Protein AF-A0A5N6RUU2-F1 (afdb_monomer)

Radius of gyration: 19.68 Å; Cα contacts (8 Å, |Δi|>4): 38; chains: 1; bounding box: 60×37×53 Å

InterPro domains:
  IPR002119 Histone H2A [PR00620] (15-37)
  IPR002119 Histone H2A [PR00620] (44-59)
  IPR002119 Histone H2A [PTHR23430] (13-64)
  IPR002119 Histone H2A [SM00414] (4-73)
  IPR009072 Histone-fold [G3DSA:1.10.20.10] (2-72)
  IPR009072 Histone-fold [SSF47113] (5-63)
  IPR032458 Histone H2A conserved site [PS00046] (23-29)
  IPR061508 Histone H2A, histone fold [cd00074] (17-63)

Foldseek 3Di:
DDPDDDDDDDDPPDPDQAPCNVLVAPFRLVVQVVVCVVVCVDPDDDSCNSSVVRVVVRVVVCVVVVVVVPPPDPPDD

Nearest PDB structures (foldseek):
  8bvw-assembly1_c  TM=9.812E-01  e=9.555E-06  Xenopus laevis
  1eqz-assembly1_A  TM=8.055E-01  e=3.717E-06  Gallus gallus
  9gd3-assembly1_G  TM=8.774E-01  e=1.170E-05  Xenopus laevis
  8xjv-assembly1_am  TM=8.101E-01  e=7.296E-06  Xenopus laevis
  8xjv-assembly1_ap  TM=8.105E-01  e=2.457E-05  Xenopus laevis

Structure (mmCIF, N/CA/C/O backbone):
data_AF-A0A5N6RUU2-F1
#
_entry.id   AF-A0A5N6RUU2-F1
#
loop_
_atom_site.group_PDB
_atom_site.id
_atom_site.type_symbol
_atom_site.label_atom_id
_atom_site.label_alt_id
_atom_site.label_comp_id
_atom_site.label_asym_id
_atom_site.label_entity_id
_atom_site.label_seq_id
_atom_site.pdbx_PDB_ins_code
_atom_site.Cartn_x
_atom_site.Cartn_y
_atom_site.Cartn_z
_atom_site.occupancy
_atom_site.B_iso_or_equiv
_atom_site.auth_seq_id
_atom_site.auth_comp_id
_atom_site.auth_asym_id
_atom_site.auth_atom_id
_atom_site.pdbx_PDB_model_num
ATOM 1 N N . MET A 1 1 ? -26.008 -11.573 21.896 1.00 44.09 1 MET A N 1
ATOM 2 C CA . MET A 1 1 ? -25.905 -12.420 20.686 1.00 44.09 1 MET A CA 1
ATOM 3 C C . MET A 1 1 ? -24.584 -12.116 19.988 1.00 44.09 1 MET A C 1
ATOM 5 O O . MET A 1 1 ? -24.443 -11.052 19.402 1.00 44.09 1 MET A O 1
ATOM 9 N N . ALA A 1 2 ? -23.581 -12.983 20.147 1.00 49.03 2 ALA A N 1
ATOM 10 C CA . ALA A 1 2 ? -22.236 -12.788 19.606 1.00 49.03 2 ALA A CA 1
ATOM 11 C C . ALA A 1 2 ? -22.191 -13.144 18.109 1.00 49.03 2 ALA A C 1
ATOM 13 O O . ALA A 1 2 ? -22.372 -14.302 17.738 1.00 49.03 2 ALA A O 1
ATOM 14 N N . GLY A 1 3 ? -21.927 -12.156 17.252 1.00 49.56 3 GLY A N 1
ATOM 15 C CA . GLY A 1 3 ? -21.651 -12.363 15.831 1.00 49.56 3 GLY A CA 1
ATOM 16 C C . GLY A 1 3 ? -20.246 -12.924 15.646 1.00 49.56 3 GLY A C 1
ATOM 17 O O . GLY A 1 3 ? -19.288 -12.181 15.445 1.00 49.56 3 GLY A O 1
ATOM 18 N N . ARG A 1 4 ? -20.111 -14.246 15.768 1.00 52.91 4 ARG A N 1
ATOM 19 C CA . ARG A 1 4 ? -18.870 -14.970 15.496 1.00 52.91 4 ARG A CA 1
ATOM 20 C C . ARG A 1 4 ? -18.512 -14.787 14.020 1.00 52.91 4 ARG A C 1
ATOM 22 O O . ARG A 1 4 ? -19.234 -15.233 13.133 1.00 52.91 4 ARG A O 1
ATOM 29 N N . GLY A 1 5 ? -17.414 -14.065 13.796 1.00 53.06 5 GLY A N 1
ATOM 30 C CA . GLY A 1 5 ? -16.887 -13.707 12.488 1.00 53.06 5 GLY A CA 1
ATOM 31 C C . GLY A 1 5 ? -16.765 -14.910 11.560 1.00 53.06 5 GLY A C 1
ATOM 32 O O . GLY A 1 5 ? -16.317 -15.988 11.951 1.00 53.06 5 GLY A O 1
ATOM 33 N N . LYS A 1 6 ? -17.182 -14.695 10.315 1.00 55.28 6 LYS A N 1
ATOM 34 C CA . LYS A 1 6 ? -17.063 -15.640 9.210 1.00 55.28 6 LYS A CA 1
ATOM 35 C C . LYS A 1 6 ? -15.585 -16.062 9.094 1.00 55.28 6 LYS A C 1
ATOM 37 O O . LYS A 1 6 ? -14.728 -15.255 8.748 1.00 55.28 6 LYS A O 1
ATOM 42 N N . THR A 1 7 ? -15.342 -17.322 9.466 1.00 53.84 7 THR A N 1
ATOM 43 C CA . THR A 1 7 ? -14.127 -18.141 9.293 1.00 53.84 7 THR A CA 1
ATOM 44 C C . THR A 1 7 ? -12.838 -17.645 9.961 1.00 53.84 7 THR A C 1
ATOM 46 O O . THR A 1 7 ? -11.903 -17.204 9.296 1.00 53.84 7 THR A O 1
ATOM 49 N N . LEU A 1 8 ? -12.737 -17.835 11.279 1.00 59.84 8 LEU A N 1
ATOM 50 C CA . LEU A 1 8 ? -11.454 -18.057 11.952 1.00 59.84 8 LEU A CA 1
ATOM 51 C C . LEU A 1 8 ? -11.268 -19.569 12.146 1.00 59.84 8 LEU A C 1
ATOM 53 O O . LEU A 1 8 ? -11.856 -20.145 13.050 1.00 59.84 8 LEU A O 1
ATOM 57 N N . GLY A 1 9 ? -10.475 -20.178 11.257 1.00 63.12 9 GLY A N 1
ATOM 58 C CA . GLY A 1 9 ? -9.776 -21.453 11.462 1.00 63.12 9 GLY A CA 1
ATOM 59 C C . GLY A 1 9 ? -10.623 -22.722 11.599 1.00 63.12 9 GLY A C 1
ATOM 60 O O . GLY A 1 9 ? -11.109 -23.008 12.683 1.00 63.12 9 GLY A O 1
ATOM 61 N N . SER A 1 10 ? -10.701 -23.531 10.533 1.00 59.94 10 SER A N 1
ATOM 62 C CA . SER A 1 10 ? -10.577 -25.008 10.564 1.00 59.94 10 SER A CA 1
ATOM 63 C C . SER A 1 10 ? -10.925 -25.600 9.197 1.00 59.94 10 SER A C 1
ATOM 65 O O . SER A 1 10 ? -12.069 -25.561 8.760 1.00 59.94 10 SER A O 1
ATOM 67 N N . GLY A 1 11 ? -9.913 -26.136 8.521 1.00 53.09 11 GLY A N 1
ATOM 68 C CA . GLY A 1 11 ? -10.024 -26.795 7.223 1.00 53.09 11 GLY A CA 1
ATOM 69 C C . GLY A 1 11 ? -8.737 -26.569 6.448 1.00 53.09 11 GLY A C 1
ATOM 70 O O . GLY A 1 11 ? -8.625 -25.539 5.794 1.00 53.09 11 GLY A O 1
ATOM 71 N N . ALA A 1 12 ? -7.755 -27.464 6.635 1.00 58.25 12 ALA A N 1
ATOM 72 C CA . ALA A 1 12 ? -6.457 -27.528 5.946 1.00 58.25 12 ALA A CA 1
ATOM 73 C C . ALA A 1 12 ? -6.055 -26.207 5.266 1.00 58.25 12 ALA A C 1
ATOM 75 O O . ALA A 1 12 ? -6.353 -26.000 4.089 1.00 58.25 12 ALA A O 1
ATOM 76 N N . ALA A 1 13 ? -5.458 -25.282 6.029 1.00 64.12 13 ALA A N 1
ATOM 77 C CA . ALA A 1 13 ? -5.155 -23.936 5.554 1.00 64.12 13 ALA A CA 1
ATOM 78 C C . ALA A 1 13 ? -4.290 -24.010 4.289 1.00 64.12 13 ALA A C 1
ATOM 80 O O . ALA A 1 13 ? -3.076 -24.205 4.359 1.00 64.12 13 ALA A O 1
ATOM 81 N N . LYS A 1 14 ? -4.921 -23.871 3.115 1.00 68.75 14 LYS A N 1
ATOM 82 C CA . LYS A 1 14 ? -4.204 -23.723 1.850 1.00 68.75 14 LYS A CA 1
ATOM 83 C C . LYS A 1 14 ? -3.227 -22.572 2.044 1.00 68.75 14 LYS A C 1
ATOM 85 O O . LYS A 1 14 ? -3.628 -21.521 2.550 1.00 68.75 14 LYS A O 1
ATOM 90 N N . LYS A 1 15 ? -1.957 -22.783 1.685 1.00 78.44 15 LYS A N 1
ATOM 91 C CA . LYS A 1 15 ? -0.897 -21.777 1.820 1.00 78.44 15 LYS A CA 1
ATOM 92 C C . LYS A 1 15 ? -1.422 -20.444 1.288 1.00 78.44 15 LYS A C 1
ATOM 94 O O . LYS A 1 15 ? -1.739 -20.335 0.105 1.00 78.44 15 LYS A O 1
ATOM 99 N N . ALA A 1 16 ? -1.586 -19.463 2.174 1.00 82.81 16 ALA A N 1
ATOM 100 C CA . ALA A 1 16 ? -2.181 -18.190 1.800 1.00 82.81 16 ALA A CA 1
ATOM 101 C C . ALA A 1 16 ? -1.282 -17.506 0.763 1.00 82.81 16 ALA A C 1
ATOM 103 O O . ALA A 1 16 ? -0.118 -17.206 1.035 1.00 82.81 16 ALA A O 1
ATOM 104 N N . THR A 1 17 ? -1.805 -17.276 -0.439 1.00 91.44 17 THR A N 1
ATOM 105 C CA . THR A 1 17 ? -1.079 -16.552 -1.482 1.00 91.44 17 THR A CA 1
ATOM 106 C C . THR A 1 17 ? -0.963 -15.086 -1.086 1.00 91.44 17 THR A C 1
ATOM 108 O O . THR A 1 17 ? -1.951 -14.443 -0.720 1.00 91.44 17 THR A O 1
ATOM 111 N N . SER A 1 18 ? 0.249 -14.538 -1.159 1.00 94.56 18 SER A N 1
ATOM 112 C CA . SER A 1 18 ? 0.462 -13.128 -0.850 1.00 94.56 18 SER A CA 1
ATOM 113 C C . SER A 1 18 ? -0.227 -12.232 -1.889 1.00 94.56 18 SER A C 1
ATOM 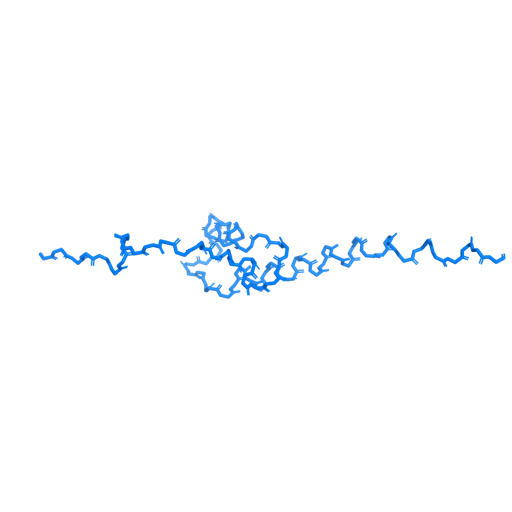115 O O . SER A 1 18 ? -0.364 -12.599 -3.057 1.00 94.56 18 SER A O 1
ATOM 117 N N . ARG A 1 19 ? -0.640 -11.023 -1.486 1.00 95.44 19 ARG A N 1
ATOM 118 C CA . ARG A 1 19 ? -1.220 -10.041 -2.421 1.00 95.44 19 ARG A CA 1
ATOM 119 C C . ARG A 1 19 ? -0.236 -9.617 -3.514 1.00 95.44 19 ARG A C 1
ATOM 121 O O . ARG A 1 19 ? -0.679 -9.369 -4.624 1.00 95.44 19 ARG A O 1
ATOM 128 N N . SER A 1 20 ? 1.062 -9.582 -3.207 1.00 96.88 20 SER A N 1
ATOM 129 C CA . SER A 1 20 ? 2.122 -9.343 -4.195 1.00 96.88 20 SER A CA 1
ATOM 130 C C . SER A 1 20 ? 2.172 -10.464 -5.229 1.00 96.88 20 SER A C 1
ATOM 132 O O . SER A 1 20 ? 2.026 -10.202 -6.414 1.00 96.88 20 SER A O 1
ATOM 134 N N . SER A 1 21 ? 2.234 -11.723 -4.779 1.00 96.38 21 SER A N 1
ATOM 135 C CA . SER A 1 21 ? 2.240 -12.895 -5.665 1.00 96.38 21 SER A CA 1
ATOM 136 C C . SER A 1 21 ? 0.975 -12.981 -6.519 1.00 96.38 21 SER A C 1
ATOM 138 O O . SER A 1 21 ? 1.052 -13.318 -7.690 1.00 96.38 21 SER A O 1
ATOM 140 N N . LYS A 1 22 ? -0.192 -12.639 -5.955 1.00 95.69 22 LYS A N 1
ATOM 141 C CA . LYS A 1 22 ? -1.459 -12.600 -6.700 1.00 95.69 22 LYS A CA 1
ATOM 142 C C . LYS A 1 22 ? -1.501 -11.473 -7.741 1.00 95.69 22 LYS A C 1
ATOM 144 O O . LYS A 1 22 ? -2.176 -11.625 -8.750 1.00 95.69 22 LYS A O 1
ATOM 149 N N . ALA A 1 23 ? -0.824 -10.356 -7.480 1.00 96.00 23 ALA A N 1
ATOM 150 C CA . ALA A 1 23 ? -0.738 -9.218 -8.391 1.00 96.00 23 ALA A CA 1
ATOM 151 C C . ALA A 1 23 ? 0.412 -9.332 -9.408 1.00 96.00 23 ALA A C 1
ATOM 153 O O . ALA A 1 23 ? 0.495 -8.496 -10.297 1.00 96.00 23 ALA A O 1
ATOM 154 N N . GLY A 1 24 ? 1.297 -10.327 -9.273 1.00 96.88 24 GLY A N 1
ATOM 155 C CA . GLY A 1 24 ? 2.486 -10.457 -10.120 1.00 96.88 24 GLY A CA 1
ATOM 156 C C . GLY A 1 24 ? 3.552 -9.385 -9.869 1.00 96.88 24 GLY A C 1
ATOM 157 O O . GLY A 1 24 ? 4.346 -9.116 -10.758 1.00 96.88 24 GLY A O 1
ATOM 158 N N . LEU A 1 25 ? 3.562 -8.771 -8.682 1.00 96.75 25 LEU A N 1
ATOM 159 C CA . LEU A 1 25 ? 4.476 -7.680 -8.330 1.00 96.75 25 LEU A CA 1
ATOM 160 C C . LEU A 1 25 ? 5.582 -8.175 -7.393 1.00 96.75 25 LEU A C 1
ATOM 162 O O . LEU A 1 25 ? 5.300 -8.901 -6.430 1.00 96.75 25 LEU A O 1
ATOM 166 N N . GLN A 1 26 ? 6.819 -7.739 -7.631 1.00 96.69 26 GLN A N 1
ATOM 167 C CA . GLN A 1 26 ? 7.947 -7.912 -6.709 1.00 96.69 26 GLN A CA 1
ATOM 168 C C . GLN A 1 26 ? 7.797 -7.030 -5.469 1.00 96.69 26 GLN A C 1
ATOM 170 O O . GLN A 1 26 ? 8.162 -7.420 -4.354 1.00 96.69 26 GLN A O 1
ATOM 175 N N . PHE A 1 27 ? 7.226 -5.837 -5.632 1.00 97.00 27 PHE A N 1
ATOM 176 C CA . PHE A 1 27 ? 7.072 -4.898 -4.536 1.00 97.00 27 PHE A CA 1
ATOM 177 C C . PHE A 1 27 ? 6.011 -5.372 -3.519 1.00 97.00 27 PHE A C 1
ATOM 179 O O . PHE A 1 27 ? 4.993 -5.995 -3.857 1.00 97.00 27 PHE A O 1
ATOM 186 N N . PRO A 1 28 ? 6.213 -5.096 -2.216 1.00 97.62 28 PRO A N 1
ATOM 187 C CA . PRO A 1 28 ? 5.395 -5.655 -1.144 1.00 97.62 28 PRO A CA 1
ATOM 188 C C . PRO A 1 28 ? 4.060 -4.906 -0.971 1.00 97.62 28 PRO A C 1
ATOM 190 O O . PRO A 1 28 ? 3.911 -4.061 -0.083 1.00 97.62 28 PRO A O 1
ATOM 193 N N . VAL A 1 29 ? 3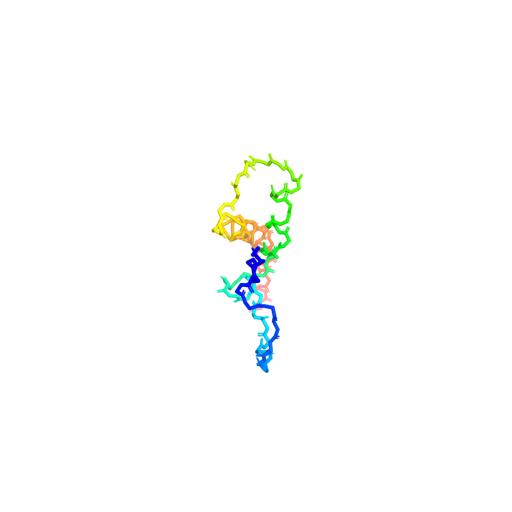.038 -5.293 -1.739 1.00 98.19 29 VAL A N 1
ATOM 194 C CA . VAL A 1 29 ? 1.659 -4.761 -1.691 1.00 98.19 29 VAL A CA 1
ATOM 195 C C . VAL A 1 29 ? 1.097 -4.751 -0.264 1.00 98.19 29 VAL A C 1
ATOM 197 O O . VAL A 1 29 ? 0.456 -3.794 0.174 1.00 98.19 29 VAL A O 1
ATOM 200 N N . GLY A 1 30 ? 1.346 -5.818 0.504 1.00 97.25 30 GLY A N 1
ATOM 201 C CA . GLY A 1 30 ? 0.864 -5.929 1.882 1.00 97.25 30 GLY A CA 1
ATOM 202 C C . GLY A 1 30 ? 1.446 -4.870 2.822 1.00 97.25 30 GLY A C 1
ATOM 203 O O . GLY A 1 30 ? 0.723 -4.321 3.656 1.00 97.25 30 GLY A O 1
ATOM 204 N N . ARG A 1 31 ? 2.733 -4.552 2.652 1.00 98.12 31 ARG A N 1
ATOM 205 C CA . ARG A 1 31 ? 3.449 -3.552 3.451 1.00 98.12 31 ARG A CA 1
ATOM 206 C C . ARG A 1 31 ? 3.023 -2.140 3.061 1.00 98.12 31 ARG A C 1
ATOM 208 O O . ARG A 1 31 ? 2.761 -1.332 3.946 1.00 98.12 31 ARG A O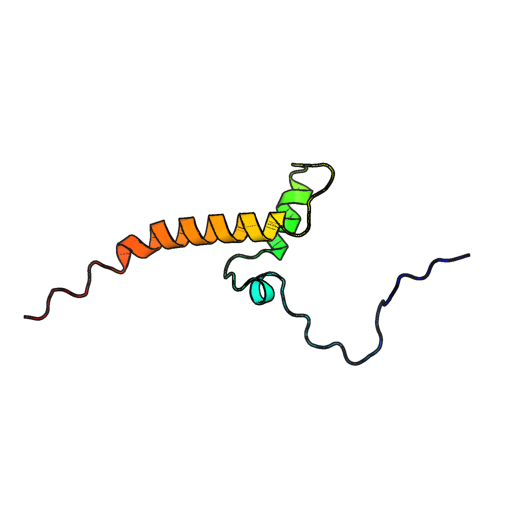 1
ATOM 215 N N . ILE A 1 32 ? 2.862 -1.888 1.764 1.00 97.81 32 ILE A N 1
ATOM 216 C CA . ILE A 1 32 ? 2.359 -0.616 1.232 1.00 97.81 32 ILE A 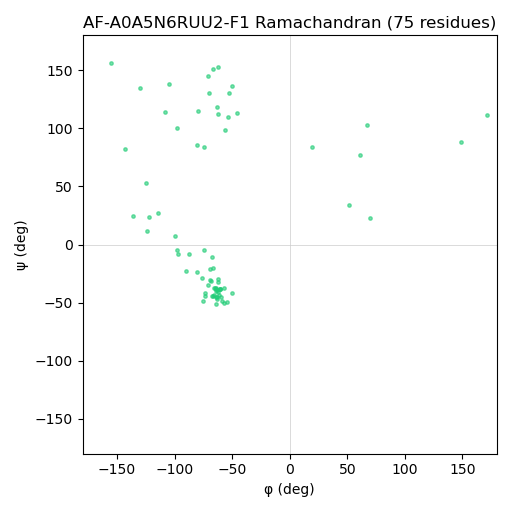CA 1
ATOM 217 C C . ILE A 1 32 ? 0.959 -0.330 1.780 1.00 97.81 32 ILE A C 1
ATOM 219 O O . ILE A 1 32 ? 0.714 0.748 2.309 1.00 97.81 32 ILE A O 1
ATOM 223 N N . ALA A 1 33 ? 0.065 -1.324 1.788 1.00 97.69 33 ALA A N 1
ATOM 224 C CA . ALA A 1 33 ? -1.257 -1.179 2.399 1.00 97.69 33 ALA A CA 1
ATOM 225 C C . ALA A 1 33 ? -1.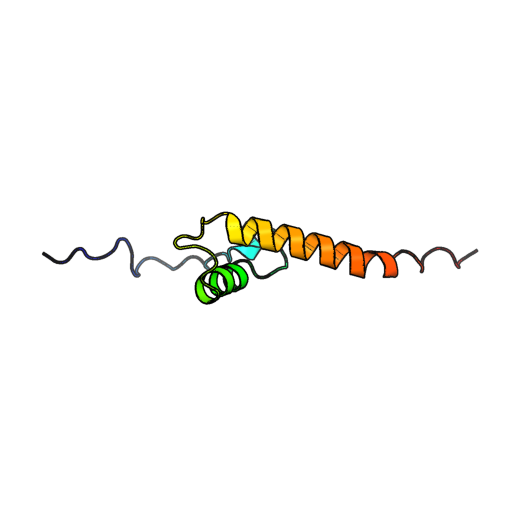193 -0.781 3.885 1.00 97.69 33 ALA A C 1
ATOM 227 O O . ALA A 1 33 ? -2.026 -0.006 4.352 1.00 97.69 33 ALA A O 1
ATOM 228 N N . ARG A 1 34 ? -0.220 -1.315 4.637 1.00 97.81 34 ARG A N 1
ATOM 229 C CA . ARG A 1 34 ? -0.009 -0.952 6.045 1.00 97.81 34 ARG A CA 1
ATOM 230 C C . ARG A 1 34 ? 0.468 0.493 6.175 1.00 97.81 34 ARG A C 1
ATOM 232 O O . ARG A 1 34 ? -0.051 1.210 7.022 1.00 97.81 34 ARG A O 1
ATOM 239 N N . PHE A 1 35 ? 1.409 0.921 5.335 1.00 97.94 35 PHE A N 1
ATOM 240 C CA . PHE A 1 35 ? 1.906 2.297 5.342 1.00 97.94 35 PHE A CA 1
ATOM 241 C C . PHE A 1 35 ? 0.842 3.310 4.928 1.00 97.94 35 PHE A C 1
ATOM 243 O O . PHE A 1 35 ? 0.738 4.348 5.572 1.00 97.94 35 PHE A O 1
ATOM 250 N N . LEU A 1 36 ? -0.022 2.979 3.965 1.00 97.50 36 LEU A N 1
ATOM 251 C CA . LEU A 1 36 ? -1.136 3.852 3.591 1.00 97.50 36 LEU A CA 1
ATOM 252 C C . LEU A 1 36 ? -2.098 4.109 4.764 1.00 97.50 36 LEU A C 1
ATOM 254 O O . LEU A 1 36 ? -2.578 5.223 4.945 1.00 97.50 36 LEU A O 1
ATOM 258 N N . LYS A 1 37 ? -2.348 3.087 5.593 1.00 96.38 37 LYS A N 1
ATOM 259 C CA . LYS A 1 37 ? -3.171 3.217 6.805 1.00 96.38 37 LYS A CA 1
ATOM 260 C C . LYS A 1 37 ? -2.448 3.965 7.923 1.00 96.38 37 LYS A C 1
ATOM 262 O O . LYS A 1 37 ? -3.042 4.824 8.562 1.00 96.38 37 LYS A O 1
ATOM 267 N N . ALA A 1 38 ? -1.176 3.643 8.159 1.00 97.19 38 ALA A N 1
ATOM 268 C CA . ALA A 1 38 ? -0.378 4.274 9.209 1.00 97.19 38 ALA A CA 1
ATOM 269 C C . ALA A 1 38 ? -0.160 5.772 8.945 1.00 97.19 38 ALA A C 1
ATOM 271 O O . ALA A 1 38 ? -0.221 6.567 9.877 1.00 97.19 38 ALA A O 1
ATOM 272 N N . GLY A 1 39 ? 0.026 6.153 7.679 1.00 97.12 39 GLY A N 1
ATOM 273 C CA . GLY A 1 39 ? 0.161 7.546 7.255 1.00 97.12 39 GLY A CA 1
ATOM 274 C C . GLY A 1 39 ? -1.147 8.339 7.247 1.00 97.12 39 GLY A C 1
ATOM 275 O O . GLY A 1 39 ? -1.107 9.535 6.993 1.00 97.12 39 GLY A O 1
ATOM 276 N N . LYS A 1 40 ? -2.299 7.703 7.527 1.00 95.94 40 LYS A N 1
ATOM 277 C CA . LYS A 1 40 ? -3.626 8.345 7.575 1.00 95.94 40 LYS A CA 1
ATOM 278 C C . LYS A 1 40 ? -3.962 9.171 6.318 1.00 95.94 40 LYS A C 1
ATOM 280 O O . LYS A 1 40 ? -4.662 10.172 6.411 1.00 95.94 40 LYS A O 1
ATOM 285 N N . TYR A 1 41 ? -3.501 8.742 5.139 1.00 95.75 41 TYR A N 1
ATOM 286 C CA . TYR A 1 41 ? -3.706 9.482 3.882 1.00 95.75 41 TYR A CA 1
ATOM 287 C C . TYR A 1 41 ? -5.174 9.552 3.435 1.00 95.75 41 TYR A C 1
ATOM 289 O O . TYR A 1 41 ? -5.534 10.398 2.626 1.00 95.75 41 TYR A O 1
ATOM 297 N N . ALA A 1 42 ? -6.013 8.648 3.938 1.00 95.88 42 ALA A N 1
ATOM 298 C CA . ALA A 1 42 ?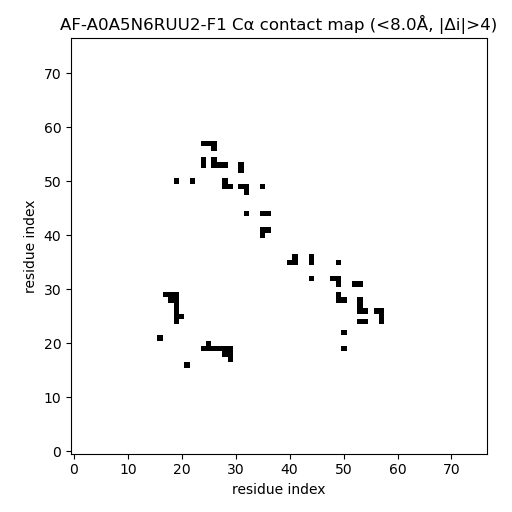 -7.455 8.655 3.741 1.00 95.88 42 ALA A CA 1
ATOM 299 C C . ALA A 1 42 ? -8.136 7.915 4.899 1.00 95.88 42 ALA A C 1
ATOM 301 O O . ALA A 1 42 ? -7.539 7.021 5.506 1.00 95.88 42 AL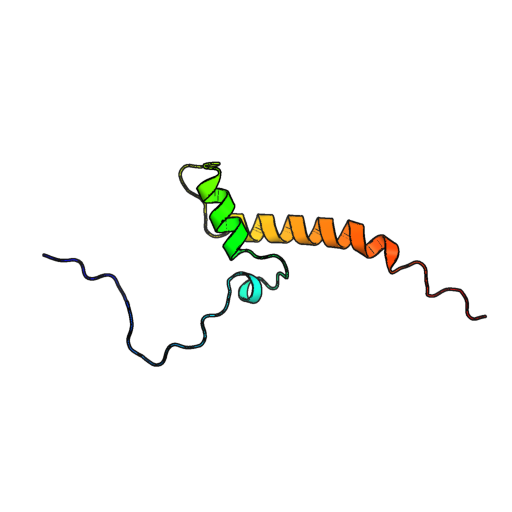A A O 1
ATOM 302 N N . GLU A 1 43 ? -9.407 8.230 5.156 1.00 95.94 43 GLU A N 1
ATOM 303 C CA . GLU A 1 43 ? -10.233 7.504 6.131 1.00 95.94 43 GLU A CA 1
ATOM 304 C C . GLU A 1 43 ? -10.384 6.020 5.749 1.00 95.94 43 GLU A C 1
ATOM 306 O O . GLU A 1 43 ? -10.335 5.124 6.594 1.00 95.94 43 GLU A O 1
ATOM 311 N N . ARG A 1 44 ? -10.516 5.742 4.444 1.00 96.50 44 ARG A N 1
ATOM 312 C CA . ARG A 1 44 ? -10.600 4.390 3.889 1.00 96.50 44 ARG A CA 1
ATOM 313 C C . ARG A 1 44 ? 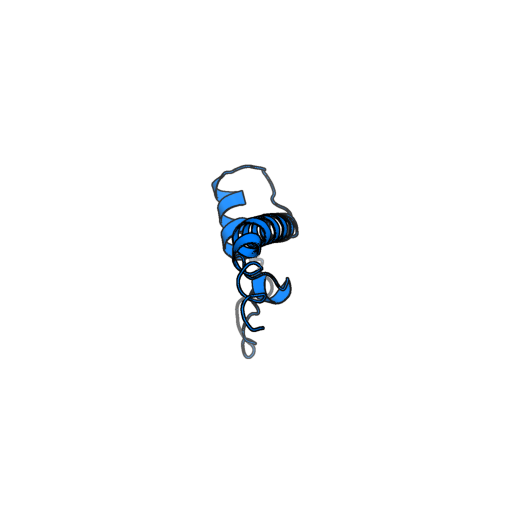-9.620 4.221 2.740 1.00 96.50 44 ARG A C 1
ATOM 315 O O . ARG A 1 44 ? -9.549 5.043 1.836 1.00 96.50 44 ARG A O 1
ATOM 322 N N . VAL A 1 45 ? -8.910 3.097 2.748 1.00 96.06 45 VAL A N 1
ATOM 323 C CA . VAL A 1 45 ? -8.000 2.701 1.667 1.00 96.06 45 VAL A CA 1
ATOM 324 C C . VAL A 1 45 ? -8.627 1.529 0.921 1.00 96.06 45 VAL A C 1
ATOM 326 O O . VAL A 1 45 ? -8.788 0.446 1.490 1.00 96.06 45 VAL A O 1
ATOM 329 N N . GLY A 1 46 ? -8.989 1.744 -0.346 1.00 96.56 46 GLY A N 1
ATOM 330 C CA . GLY A 1 46 ? -9.538 0.701 -1.213 1.00 96.56 46 GLY A CA 1
ATOM 331 C C . GLY A 1 46 ? -8.546 -0.442 -1.454 1.00 96.56 46 GLY A C 1
ATOM 332 O O . GLY A 1 46 ? -7.331 -0.250 -1.416 1.00 96.56 46 GLY A O 1
ATOM 333 N N . ALA A 1 47 ? -9.052 -1.648 -1.730 1.00 95.44 47 ALA A N 1
ATOM 334 C CA . ALA A 1 47 ? -8.211 -2.841 -1.883 1.00 95.44 47 ALA A CA 1
ATOM 335 C C . ALA A 1 47 ? -7.217 -2.752 -3.060 1.00 95.44 47 ALA A C 1
ATOM 337 O O . ALA A 1 47 ? -6.133 -3.332 -2.976 1.00 95.44 47 ALA A O 1
ATOM 338 N N . GLY A 1 48 ? -7.568 -2.012 -4.120 1.00 97.12 48 GLY A N 1
ATOM 339 C CA . GLY A 1 48 ? -6.723 -1.797 -5.299 1.00 97.12 48 GLY A CA 1
ATOM 340 C C . GLY A 1 48 ? -5.645 -0.722 -5.127 1.00 97.12 48 GLY A C 1
ATOM 341 O O . GLY A 1 48 ? -4.609 -0.802 -5.777 1.00 97.12 48 GLY A O 1
ATOM 342 N N . ALA A 1 49 ? -5.824 0.232 -4.207 1.00 98.06 49 ALA A N 1
ATOM 343 C CA . ALA A 1 49 ? -4.875 1.327 -3.988 1.00 98.06 49 ALA A CA 1
ATOM 344 C C . ALA A 1 49 ? -3.427 0.858 -3.713 1.00 98.06 49 ALA A C 1
ATOM 346 O O . ALA A 1 49 ? -2.515 1.319 -4.398 1.00 98.06 49 ALA A O 1
ATOM 347 N N . PRO A 1 50 ? -3.168 -0.090 -2.786 1.00 97.88 50 PRO A N 1
ATOM 348 C CA . PRO A 1 50 ? -1.807 -0.574 -2.558 1.00 97.88 50 PRO A CA 1
ATOM 349 C C . PRO A 1 50 ? -1.245 -1.410 -3.714 1.00 97.88 50 PRO A C 1
ATOM 351 O O . PRO A 1 50 ? -0.030 -1.546 -3.796 1.00 97.88 50 PRO A O 1
ATOM 354 N N . VAL A 1 51 ? -2.092 -1.987 -4.576 1.00 98.25 51 VAL A N 1
ATOM 355 C CA . VAL A 1 51 ? -1.650 -2.737 -5.765 1.00 98.25 51 VAL A CA 1
ATOM 356 C C . VAL A 1 51 ? -1.181 -1.761 -6.837 1.00 98.25 51 VAL A C 1
ATOM 358 O O . VAL A 1 51 ? -0.076 -1.904 -7.344 1.00 98.25 51 VAL A O 1
ATOM 361 N N . TYR A 1 52 ? -1.985 -0.732 -7.114 1.00 98.25 52 TYR A N 1
ATOM 362 C CA . TYR A 1 52 ? -1.641 0.315 -8.072 1.00 98.25 52 TYR A CA 1
ATOM 363 C C . TYR A 1 52 ? -0.351 1.037 -7.674 1.00 98.25 52 TYR A C 1
ATOM 365 O O . TYR A 1 52 ? 0.576 1.140 -8.471 1.00 98.25 52 TYR A O 1
ATOM 373 N N . LEU A 1 53 ? -0.245 1.458 -6.409 1.00 98.00 53 LEU A N 1
ATOM 374 C CA . LEU A 1 53 ? 0.958 2.128 -5.922 1.00 98.00 53 LEU A CA 1
ATOM 375 C C . LEU A 1 53 ? 2.196 1.222 -6.004 1.00 98.00 53 LEU A C 1
ATOM 377 O O . LEU A 1 53 ? 3.261 1.687 -6.392 1.00 98.00 53 LEU A O 1
ATOM 381 N N . ALA A 1 54 ? 2.066 -0.067 -5.673 1.00 97.94 54 ALA A N 1
ATOM 382 C CA . ALA A 1 54 ? 3.166 -1.018 -5.814 1.00 97.94 54 ALA A CA 1
ATOM 383 C C . ALA A 1 54 ? 3.626 -1.154 -7.271 1.00 97.94 54 ALA A C 1
ATOM 385 O O . ALA A 1 54 ? 4.826 -1.124 -7.516 1.00 97.94 54 ALA A O 1
ATOM 386 N N . ALA A 1 55 ? 2.687 -1.244 -8.217 1.00 97.38 55 ALA A N 1
ATOM 387 C CA . ALA A 1 55 ? 2.991 -1.372 -9.639 1.00 97.38 55 ALA A CA 1
ATOM 388 C C . ALA A 1 55 ? 3.727 -0.141 -10.187 1.00 97.38 55 ALA A C 1
ATOM 390 O O . ALA A 1 55 ? 4.735 -0.287 -10.869 1.00 97.38 55 ALA A O 1
ATOM 391 N N . VAL A 1 56 ? 3.273 1.069 -9.840 1.00 97.69 56 VAL A N 1
ATOM 392 C CA . VAL A 1 56 ? 3.936 2.312 -10.269 1.00 97.69 56 VAL A CA 1
ATOM 393 C C . VAL A 1 56 ? 5.343 2.413 -9.678 1.00 97.69 56 VAL A C 1
ATOM 395 O O . VAL A 1 56 ? 6.288 2.731 -10.393 1.00 97.69 56 VAL A O 1
ATOM 398 N N . LEU A 1 57 ? 5.509 2.115 -8.385 1.00 95.62 57 LEU A N 1
ATOM 399 C CA . LEU A 1 57 ? 6.825 2.152 -7.741 1.00 95.62 57 LEU A CA 1
ATOM 400 C C . LEU A 1 57 ? 7.789 1.114 -8.327 1.00 95.62 57 LEU A C 1
ATOM 402 O O . LEU A 1 57 ? 8.966 1.416 -8.506 1.00 95.62 57 LEU A O 1
ATOM 406 N N . GLU A 1 58 ? 7.299 -0.088 -8.630 1.00 94.81 58 GLU A N 1
ATOM 407 C CA . GLU A 1 58 ? 8.091 -1.149 -9.251 1.00 94.81 58 GLU A CA 1
ATOM 408 C C . GLU A 1 58 ? 8.503 -0.782 -10.675 1.00 94.81 58 GLU A C 1
ATOM 410 O O . GLU A 1 58 ? 9.674 -0.925 -11.012 1.00 94.81 58 GLU A O 1
ATOM 415 N N . TYR A 1 59 ? 7.581 -0.236 -11.472 1.00 95.12 59 TYR A N 1
ATOM 416 C CA . TYR A 1 59 ? 7.873 0.271 -12.811 1.00 95.12 59 TYR A CA 1
ATOM 417 C C . TYR A 1 59 ? 8.964 1.349 -12.775 1.00 95.12 59 TYR A C 1
ATOM 419 O O . TYR A 1 59 ? 9.972 1.229 -13.465 1.00 95.12 59 TYR A O 1
ATOM 427 N N . LEU A 1 60 ? 8.820 2.359 -11.911 1.00 94.56 60 LEU A N 1
ATOM 428 C CA . LEU A 1 60 ? 9.800 3.443 -11.802 1.00 94.56 60 LEU A CA 1
ATOM 429 C C . LEU A 1 60 ? 11.166 2.943 -11.313 1.00 94.56 60 LEU A C 1
ATOM 431 O O . LEU A 1 60 ? 12.202 3.412 -11.781 1.00 94.56 60 LEU A O 1
ATOM 435 N N . ALA A 1 61 ? 11.188 1.994 -10.373 1.00 92.50 61 ALA A N 1
ATOM 436 C CA . ALA A 1 61 ? 12.429 1.376 -9.917 1.00 92.50 61 ALA A CA 1
ATOM 437 C C . ALA A 1 61 ? 13.090 0.556 -11.035 1.00 92.50 61 ALA A C 1
ATOM 439 O O . ALA A 1 61 ? 14.296 0.671 -11.242 1.00 92.50 61 ALA A O 1
ATOM 440 N N . ALA A 1 62 ? 12.305 -0.222 -11.782 1.00 89.88 62 ALA A N 1
ATOM 441 C CA . ALA A 1 62 ? 12.782 -0.999 -12.917 1.00 89.88 62 ALA A CA 1
ATOM 442 C C . ALA A 1 62 ? 13.308 -0.106 -14.045 1.00 89.88 62 ALA A C 1
ATOM 444 O O . ALA A 1 62 ? 14.323 -0.445 -14.634 1.00 89.88 62 ALA A O 1
ATOM 445 N N . GLU A 1 63 ? 12.695 1.047 -14.308 1.00 82.31 63 GLU A N 1
ATOM 446 C CA . GLU A 1 63 ? 13.200 2.023 -15.280 1.00 82.31 63 GLU A CA 1
ATOM 447 C C . GLU A 1 63 ? 14.567 2.576 -14.844 1.00 82.31 63 GLU A C 1
ATOM 449 O O . GLU A 1 63 ? 15.529 2.566 -15.610 1.00 82.31 63 GLU A O 1
ATOM 454 N N . LYS A 1 64 ? 14.703 2.964 -13.569 1.00 69.31 64 LYS A N 1
ATOM 455 C CA . LYS A 1 64 ? 15.967 3.499 -13.033 1.00 69.31 64 LYS A CA 1
ATOM 456 C C . LYS A 1 64 ? 17.081 2.456 -12.923 1.00 69.31 64 LYS A C 1
ATOM 458 O O . LYS A 1 64 ? 18.250 2.813 -13.021 1.00 69.31 64 LYS A O 1
ATOM 463 N N . THR A 1 65 ? 16.744 1.187 -12.702 1.00 62.56 65 THR A N 1
ATOM 464 C CA . THR A 1 65 ? 17.712 0.077 -12.653 1.00 62.56 65 THR A CA 1
ATOM 465 C C . THR A 1 65 ? 17.940 -0.565 -14.030 1.00 62.56 65 THR A C 1
ATOM 467 O O . THR A 1 65 ? 18.982 -1.165 -14.260 1.00 62.56 65 THR A O 1
ATOM 470 N N . GLY A 1 66 ? 17.001 -0.435 -14.966 1.00 53.66 66 GLY A N 1
ATOM 471 C CA . GLY A 1 66 ? 17.038 -1.043 -16.297 1.00 53.66 66 GLY A CA 1
ATOM 472 C C . GLY A 1 66 ? 17.988 -0.345 -17.266 1.00 53.66 66 GLY A C 1
ATOM 473 O O . GLY A 1 66 ? 18.599 -1.014 -18.097 1.00 53.66 66 GLY A O 1
ATOM 474 N N . SER A 1 67 ? 18.210 0.961 -17.105 1.00 51.19 67 SER A N 1
ATOM 475 C CA . SER A 1 67 ? 19.169 1.711 -17.929 1.00 51.19 67 SER A CA 1
ATOM 476 C C . SER A 1 67 ? 20.637 1.326 -17.702 1.00 51.19 67 SER A C 1
ATOM 478 O O . SER A 1 67 ? 21.481 1.727 -18.493 1.00 51.19 67 SER A O 1
ATOM 480 N N . SER A 1 68 ? 20.972 0.541 -16.668 1.00 52.03 68 SER A N 1
ATOM 481 C CA . SER A 1 68 ? 22.342 0.039 -16.462 1.00 52.03 68 SER A CA 1
ATOM 482 C C . SER A 1 68 ? 22.578 -1.378 -16.990 1.00 52.03 68 SER A C 1
ATOM 484 O O . SER A 1 68 ? 23.721 -1.825 -17.019 1.00 52.03 68 SER A O 1
ATOM 486 N N . LYS A 1 69 ? 21.535 -2.101 -17.428 1.00 50.78 69 LYS A N 1
ATOM 487 C CA . LYS A 1 69 ? 21.675 -3.474 -17.951 1.00 50.78 69 LYS A CA 1
ATOM 488 C C . LYS A 1 69 ? 21.737 -3.559 -19.480 1.00 50.78 69 LYS A C 1
ATOM 490 O O . LYS A 1 69 ? 21.947 -4.646 -20.004 1.00 50.78 69 LYS A O 1
ATOM 495 N N . ALA A 1 70 ? 21.572 -2.435 -20.176 1.00 50.56 70 ALA A N 1
ATOM 496 C CA . ALA A 1 70 ? 21.571 -2.357 -21.638 1.00 50.56 70 ALA A CA 1
ATOM 497 C C . ALA A 1 70 ? 22.904 -1.873 -22.248 1.00 50.56 70 ALA A C 1
ATOM 499 O O . ALA A 1 70 ? 22.953 -1.643 -23.446 1.00 50.56 70 ALA A O 1
ATOM 500 N N . SER A 1 71 ? 23.979 -1.713 -21.464 1.00 55.31 71 SER A N 1
ATOM 501 C CA . SER A 1 71 ? 25.263 -1.168 -21.948 1.00 55.31 71 SER A CA 1
ATOM 502 C C . SER A 1 71 ? 26.429 -2.167 -21.914 1.00 55.31 71 SER A C 1
ATOM 504 O O . SER A 1 71 ? 27.568 -1.759 -21.721 1.00 55.31 71 SER A O 1
ATOM 506 N N . GLY A 1 72 ? 26.162 -3.473 -22.005 1.00 56.19 72 GLY A N 1
ATOM 507 C CA . GLY A 1 72 ? 27.199 -4.508 -21.878 1.00 56.19 72 GLY A CA 1
ATOM 508 C C . GLY A 1 72 ? 27.109 -5.640 -22.899 1.00 56.19 72 GLY A C 1
ATOM 509 O O . GLY A 1 72 ? 27.547 -6.740 -22.586 1.00 56.19 72 GLY A O 1
ATOM 510 N N . ALA A 1 73 ? 26.496 -5.410 -24.064 1.00 56.91 73 ALA A N 1
ATOM 511 C CA . ALA A 1 73 ? 26.303 -6.445 -25.084 1.00 56.91 73 ALA A CA 1
ATOM 512 C C . ALA A 1 73 ? 26.873 -6.092 -26.473 1.00 56.91 73 ALA A C 1
ATOM 514 O O . ALA A 1 73 ? 26.593 -6.824 -27.415 1.00 56.91 73 ALA A O 1
ATOM 515 N N . ASP A 1 74 ? 27.687 -5.035 -26.596 1.00 57.88 74 ASP A N 1
ATOM 516 C CA . ASP A 1 74 ? 28.199 -4.553 -27.893 1.00 57.88 74 ASP A CA 1
ATOM 517 C C . ASP A 1 74 ? 29.746 -4.516 -27.999 1.00 57.88 74 ASP A C 1
ATOM 519 O O . ASP A 1 74 ? 30.277 -3.783 -28.824 1.00 57.88 74 ASP A O 1
ATOM 523 N N . ASP A 1 75 ? 30.484 -5.306 -27.205 1.00 57.78 75 ASP A N 1
ATOM 524 C CA . ASP A 1 75 ? 31.963 -5.405 -27.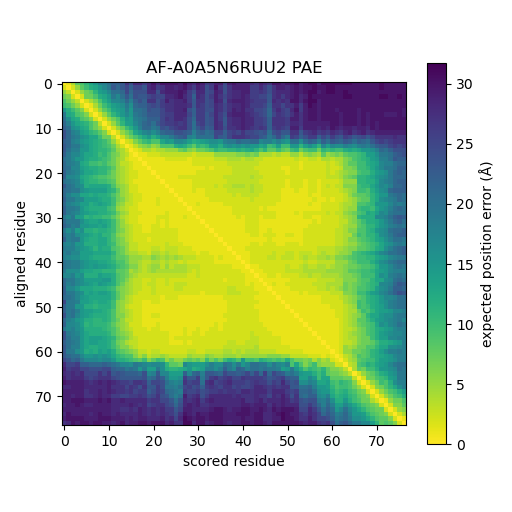273 1.00 57.78 75 ASP A CA 1
ATOM 525 C C . ASP A 1 75 ? 32.439 -6.863 -27.472 1.00 57.78 75 ASP A C 1
ATOM 527 O O . ASP A 1 75 ? 33.242 -7.390 -26.703 1.00 57.78 75 ASP A O 1
ATOM 531 N N . ASP A 1 76 ? 31.919 -7.547 -28.494 1.00 53.72 76 ASP A N 1
ATOM 532 C CA . ASP A 1 76 ? 32.545 -8.767 -29.032 1.00 53.72 76 ASP A CA 1
ATOM 533 C C . ASP A 1 76 ? 32.375 -8.785 -30.562 1.00 53.72 76 ASP A C 1
ATOM 535 O O . ASP A 1 76 ? 31.407 -9.314 -31.119 1.00 53.72 76 ASP A O 1
ATOM 539 N N . SER A 1 77 ? 33.266 -8.068 -31.250 1.00 56.94 77 SER A N 1
ATOM 540 C CA . SER A 1 77 ? 33.546 -8.152 -32.693 1.00 56.94 77 SER A CA 1
ATOM 541 C C . SER A 1 77 ? 34.954 -7.643 -32.972 1.00 56.94 77 SER A C 1
ATOM 543 O O . SER A 1 77 ? 35.312 -6.580 -32.418 1.00 56.94 77 SER A O 1
#

Mean predicted aligned error: 12.14 Å

Sequence (77 aa):
MAGRGKTLGSGAAKKATSRSSKAGLQFPVGRIARFLKAGKYAERVGAGAPVYLAAVLEYLAAEKTGSSKASGADDDS

Secondary structure (DSSP, 8-state):
-----TT-S-S----PPPHHHHHT-SS-HHHHHHHHHHTT--S---TTHHHHHHHHHHHHHHHHHHTTSSSSSS---

Solvent-accessible surface area (backbone atoms only — not comparable to full-atom values): 5118 Å² total; per-residue (Å²): 135,84,85,76,67,90,80,79,84,87,74,82,82,68,81,80,78,50,66,19,68,75,67,74,43,90,44,61,22,67,57,46,45,49,49,48,58,74,66,57,79,50,100,70,82,59,87,60,54,28,49,53,53,31,51,53,54,45,52,55,50,47,56,71,57,47,73,72,70,76,79,79,84,86,86,85,130

pLDDT: mean 81.15, std 19.55, range [44.09, 98.25]

Organism: NCBI:txid176857